Protein AF-A0A0L0G8S6-F1 (afdb_monomer_lite)

Secondary structure (DSSP, 8-state):
--HHHHHHHHTT-------TTT-TTHHHHHHHHHHHHHHHHHHTSS-TT-TTS-PPP--S--------------------

pLDDT: mean 74.55, std 16.43, range [39.34, 90.94]

Sequence (80 aa):
MCEAKQFADENGLMYLETSAKSGDNVEESFLETARKIYQNIQDGSLDLNAAESGVQHKPASRGISLTEREQAEDASNCGC

Organism: NCBI:txid667725

Foldseek 3Di:
DDPVVVVCVVVVHDDDDADPPVRPCPVVVVVVVVVVLVVCVVVVVQDQPPPPSPDDDDPPDPDPPPPDDPDDDDDDDDDD

Radius of gyration: 19.82 Å; chains: 1; bounding box: 32×52×39 Å

Structure (mmCIF, N/CA/C/O backbone):
data_AF-A0A0L0G8S6-F1
#
_entry.id   AF-A0A0L0G8S6-F1
#
loop_
_atom_site.group_PDB
_atom_site.id
_atom_site.type_symbol
_atom_site.label_atom_id
_atom_site.label_alt_id
_atom_site.label_comp_id
_atom_site.label_asym_id
_atom_site.label_entity_id
_atom_site.label_seq_id
_atom_site.pdbx_PDB_ins_code
_atom_site.Cartn_x
_atom_site.Cartn_y
_atom_site.Cartn_z
_atom_site.occupancy
_atom_site.B_iso_or_equiv
_atom_site.auth_seq_id
_atom_site.auth_comp_id
_atom_site.auth_asym_id
_atom_site.auth_atom_id
_atom_site.pdbx_PDB_model_num
ATOM 1 N N . MET A 1 1 ? -4.970 18.883 6.655 1.00 56.09 1 MET A N 1
ATOM 2 C CA . MET A 1 1 ? -4.423 17.826 5.777 1.00 56.09 1 MET A CA 1
ATOM 3 C C . MET A 1 1 ? -3.275 17.170 6.526 1.00 56.09 1 MET A C 1
ATOM 5 O O . MET A 1 1 ? -2.486 17.907 7.100 1.00 56.09 1 MET A O 1
ATOM 9 N N . CYS A 1 2 ? -3.213 15.838 6.594 1.00 80.38 2 CYS A N 1
ATOM 10 C CA . CYS A 1 2 ? -2.112 15.138 7.267 1.00 80.38 2 CYS A CA 1
ATOM 11 C C . CYS A 1 2 ? -0.824 15.253 6.437 1.00 80.38 2 CYS A C 1
ATOM 13 O O . CYS A 1 2 ? -0.860 15.088 5.219 1.00 80.38 2 CYS A O 1
ATOM 15 N N . GLU A 1 3 ? 0.302 15.530 7.092 1.00 88.62 3 GLU A N 1
ATOM 16 C CA . GLU A 1 3 ? 1.626 15.657 6.461 1.00 88.62 3 GLU A CA 1
ATOM 17 C C . GLU A 1 3 ? 2.017 14.383 5.698 1.00 88.62 3 GLU A C 1
ATOM 19 O O . GLU A 1 3 ? 2.422 14.445 4.541 1.00 88.62 3 GLU A O 1
ATOM 24 N N . ALA A 1 4 ? 1.757 13.218 6.295 1.00 85.81 4 ALA A N 1
ATOM 25 C CA . ALA A 1 4 ? 2.038 11.921 5.687 1.00 85.81 4 ALA A CA 1
ATOM 26 C C . ALA A 1 4 ? 1.271 11.680 4.374 1.00 85.81 4 ALA A C 1
ATOM 28 O O . ALA A 1 4 ? 1.809 11.077 3.448 1.00 85.81 4 ALA A O 1
ATOM 29 N N . LYS A 1 5 ? 0.041 12.198 4.256 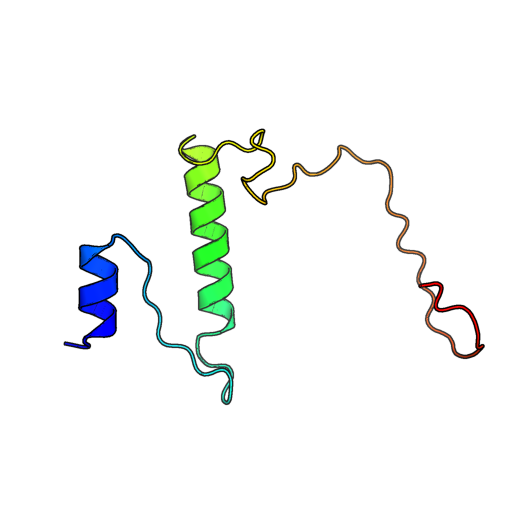1.00 87.69 5 LYS A N 1
ATOM 30 C CA . LYS A 1 5 ? -0.738 12.091 3.016 1.00 87.69 5 LYS A CA 1
ATOM 31 C C . LYS A 1 5 ? -0.139 12.944 1.896 1.00 87.69 5 LYS A C 1
ATOM 33 O O . LYS A 1 5 ? -0.093 12.486 0.764 1.00 87.69 5 LYS A O 1
ATOM 38 N N . GLN A 1 6 ? 0.326 14.155 2.211 1.00 90.62 6 GLN A N 1
ATOM 39 C CA . GLN A 1 6 ? 1.011 15.009 1.231 1.00 90.62 6 GLN A CA 1
ATOM 40 C C . GLN A 1 6 ? 2.327 14.378 0.778 1.00 90.62 6 GLN A C 1
ATOM 42 O O . GLN A 1 6 ? 2.589 14.309 -0.413 1.00 90.62 6 GLN A O 1
ATOM 47 N N . PHE A 1 7 ? 3.116 13.846 1.714 1.00 90.31 7 PHE A N 1
ATOM 48 C CA . PHE A 1 7 ? 4.358 13.156 1.375 1.00 90.31 7 PHE A CA 1
ATOM 49 C C . PHE A 1 7 ? 4.124 11.958 0.446 1.00 90.31 7 PHE A C 1
ATOM 51 O O . PHE A 1 7 ? 4.888 11.742 -0.495 1.00 90.31 7 PHE A O 1
ATOM 58 N N . ALA A 1 8 ? 3.068 11.184 0.700 1.00 89.56 8 ALA A N 1
ATOM 59 C CA . ALA A 1 8 ? 2.728 10.042 -0.130 1.00 89.56 8 ALA A CA 1
ATOM 60 C C . ALA A 1 8 ? 2.308 10.460 -1.548 1.00 89.56 8 ALA A C 1
ATOM 62 O O . ALA A 1 8 ? 2.795 9.870 -2.506 1.00 89.56 8 ALA A O 1
ATOM 63 N N . ASP A 1 9 ? 1.484 11.501 -1.685 1.00 87.88 9 ASP A N 1
ATOM 64 C CA . ASP A 1 9 ? 1.038 12.015 -2.988 1.00 87.88 9 ASP A CA 1
ATOM 65 C C . ASP A 1 9 ? 2.222 12.519 -3.835 1.00 87.88 9 ASP A C 1
ATOM 67 O O . ASP A 1 9 ? 2.393 12.096 -4.977 1.00 87.88 9 ASP A O 1
ATOM 71 N N . GLU A 1 10 ? 3.118 13.303 -3.227 1.00 90.94 10 GLU A N 1
ATOM 72 C CA . GLU A 1 10 ? 4.309 13.862 -3.888 1.00 90.94 10 GLU A CA 1
ATOM 73 C C . GLU A 1 10 ? 5.290 12.780 -4.377 1.00 90.94 10 GLU A C 1
ATOM 75 O O . GLU A 1 10 ? 5.971 12.961 -5.384 1.00 90.94 10 GLU A O 1
ATOM 80 N N . ASN A 1 11 ? 5.367 11.639 -3.681 1.00 88.56 11 ASN A N 1
ATOM 81 C CA . ASN A 1 11 ? 6.254 10.525 -4.039 1.00 88.56 11 ASN A CA 1
ATOM 82 C C . ASN A 1 11 ? 5.540 9.402 -4.815 1.00 88.56 11 ASN A C 1
ATOM 84 O O . ASN A 1 11 ? 6.156 8.377 -5.112 1.00 88.56 11 ASN A O 1
ATOM 88 N N . GLY A 1 12 ? 4.245 9.549 -5.119 1.00 86.00 12 GLY A N 1
ATOM 89 C CA . GLY A 1 12 ? 3.443 8.499 -5.757 1.00 86.00 12 GLY A CA 1
ATOM 90 C C . GLY A 1 12 ? 3.271 7.235 -4.901 1.00 86.00 12 GLY A C 1
ATOM 91 O O . GLY A 1 12 ? 3.050 6.143 -5.430 1.00 86.00 12 GLY A O 1
ATOM 92 N N . LEU A 1 13 ? 3.391 7.363 -3.579 1.00 87.81 13 LEU A N 1
ATOM 93 C CA . LEU A 1 13 ? 3.254 6.278 -2.611 1.00 87.81 13 LEU A CA 1
ATOM 94 C C . LEU A 1 13 ? 1.804 6.135 -2.138 1.00 87.81 13 LEU A C 1
ATOM 96 O O . LEU A 1 13 ? 1.013 7.077 -2.140 1.00 87.81 13 LEU A O 1
ATOM 100 N N . MET A 1 14 ? 1.454 4.932 -1.689 1.00 86.44 14 MET A N 1
ATOM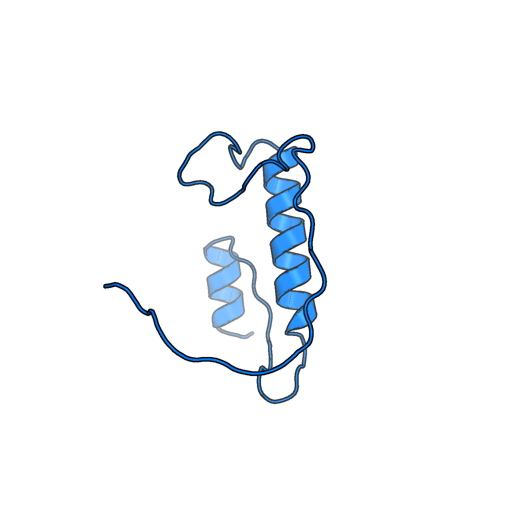 101 C CA . MET A 1 14 ? 0.163 4.685 -1.053 1.00 86.44 14 MET A CA 1
ATOM 102 C C . MET A 1 14 ? 0.175 5.162 0.404 1.00 86.44 14 MET A C 1
ATOM 104 O O . MET A 1 14 ? 1.162 4.977 1.112 1.00 86.44 14 MET A O 1
ATOM 108 N N . TYR A 1 15 ? -0.941 5.728 0.865 1.00 87.94 15 TYR A N 1
ATOM 109 C CA . TYR A 1 15 ? -1.134 6.143 2.253 1.00 87.94 15 TYR A CA 1
ATOM 110 C C . TYR A 1 15 ? -2.401 5.521 2.837 1.00 87.94 15 TYR A C 1
ATOM 112 O O . TYR A 1 15 ? -3.477 5.650 2.252 1.00 87.94 15 TYR A O 1
ATOM 120 N N . LEU A 1 16 ? -2.271 4.894 4.008 1.00 87.94 16 LEU A N 1
ATOM 121 C CA . LEU A 1 16 ? -3.379 4.367 4.800 1.00 87.94 16 LEU A CA 1
ATOM 122 C C . LEU A 1 16 ? -3.064 4.527 6.295 1.00 87.94 16 LEU A C 1
ATOM 124 O O . LEU A 1 16 ? -1.942 4.254 6.722 1.00 87.94 16 LEU A O 1
ATOM 128 N N . GLU A 1 17 ? -4.042 4.951 7.096 1.00 88.38 17 GLU A N 1
ATOM 129 C CA . GLU A 1 17 ? -3.908 5.013 8.557 1.00 88.38 17 GLU A CA 1
ATOM 130 C C . GLU A 1 17 ? -4.357 3.689 9.182 1.00 88.38 17 GLU A C 1
ATOM 132 O O . GLU A 1 17 ? -5.518 3.305 9.054 1.00 88.38 17 GLU A O 1
ATOM 137 N N . THR A 1 18 ? -3.448 2.997 9.876 1.00 90.12 18 THR A N 1
ATOM 138 C CA . THR A 1 18 ? -3.698 1.675 10.477 1.00 90.12 18 THR A CA 1
ATOM 139 C C . THR A 1 18 ? -3.388 1.649 11.968 1.00 90.12 18 THR A C 1
ATOM 141 O O . THR A 1 18 ? -2.375 2.205 12.394 1.00 90.12 18 THR A O 1
ATOM 144 N N . SER A 1 19 ? -4.189 0.933 12.760 1.00 88.06 19 SER A N 1
ATOM 145 C CA . SER A 1 19 ? -3.929 0.690 14.183 1.00 88.06 19 SER A CA 1
ATOM 146 C C . SER A 1 19 ? -3.626 -0.784 14.432 1.00 88.06 19 SER A C 1
ATOM 148 O O . SER A 1 19 ? -4.532 -1.604 14.548 1.00 88.06 19 SER A O 1
ATOM 150 N N . ALA A 1 20 ? -2.348 -1.123 14.618 1.00 87.69 20 ALA A N 1
ATOM 151 C CA . ALA A 1 20 ? -1.948 -2.481 15.007 1.00 87.69 20 ALA A CA 1
ATOM 152 C C . ALA A 1 20 ? -2.486 -2.893 16.392 1.00 87.69 20 ALA A C 1
ATOM 154 O O . ALA A 1 20 ? -2.635 -4.077 16.675 1.00 87.69 20 ALA A O 1
ATOM 155 N N . LYS A 1 21 ? -2.790 -1.919 17.262 1.00 86.00 21 LYS A N 1
ATOM 156 C CA . LYS A 1 21 ? -3.308 -2.164 18.616 1.00 86.00 21 LYS A CA 1
ATOM 157 C C . LYS A 1 21 ? -4.783 -2.566 18.615 1.00 86.00 21 LYS A C 1
ATOM 159 O O . LYS A 1 21 ? -5.179 -3.405 19.417 1.00 86.00 21 LYS A O 1
ATOM 164 N N . SER A 1 22 ? -5.578 -1.929 17.762 1.00 83.94 22 SER A N 1
ATOM 165 C CA . SER A 1 22 ? -7.027 -2.149 17.687 1.00 83.94 22 SER A CA 1
ATOM 166 C C . SER A 1 22 ? -7.423 -3.093 16.548 1.00 83.94 22 SER A C 1
ATOM 168 O O . SER A 1 22 ? -8.533 -3.608 16.544 1.00 83.94 22 SER A O 1
ATOM 170 N N . GLY A 1 23 ? -6.517 -3.334 15.595 1.00 85.38 23 GLY A N 1
ATOM 171 C CA . GLY A 1 23 ? -6.782 -4.100 14.378 1.00 85.38 23 GLY A CA 1
ATOM 172 C C . GLY A 1 23 ? -7.392 -3.270 13.244 1.00 85.38 23 GLY A C 1
ATOM 173 O O . GLY A 1 23 ? -7.575 -3.796 12.149 1.00 85.38 23 GLY A O 1
ATOM 174 N N . ASP A 1 24 ? -7.672 -1.981 13.463 1.00 87.12 24 ASP A N 1
ATOM 175 C CA . ASP A 1 24 ? -8.277 -1.114 12.451 1.00 87.12 24 ASP A CA 1
ATOM 176 C C . ASP A 1 24 ? -7.362 -0.933 11.234 1.00 87.12 24 ASP A C 1
ATOM 178 O O . ASP A 1 24 ? -6.186 -0.574 11.360 1.00 87.12 24 ASP A O 1
ATOM 182 N N . ASN A 1 25 ? -7.934 -1.156 10.048 1.00 81.88 25 ASN A N 1
ATOM 183 C CA . ASN A 1 25 ? -7.325 -0.971 8.725 1.00 81.88 25 ASN A CA 1
ATOM 184 C C . ASN A 1 25 ? -6.050 -1.793 8.457 1.00 81.88 25 ASN A C 1
ATOM 186 O O . ASN A 1 25 ? -5.423 -1.635 7.411 1.00 81.88 25 ASN A O 1
ATOM 190 N N . VAL A 1 26 ? -5.668 -2.702 9.360 1.00 90.12 26 VAL A N 1
ATOM 191 C CA . VAL A 1 26 ? -4.493 -3.563 9.174 1.00 90.12 26 VAL A CA 1
ATOM 192 C C . VAL A 1 26 ? -4.722 -4.495 7.986 1.00 90.12 26 VAL A C 1
ATOM 194 O O . VAL A 1 26 ? -3.916 -4.503 7.063 1.00 90.12 26 VAL A O 1
ATOM 197 N N . GLU A 1 2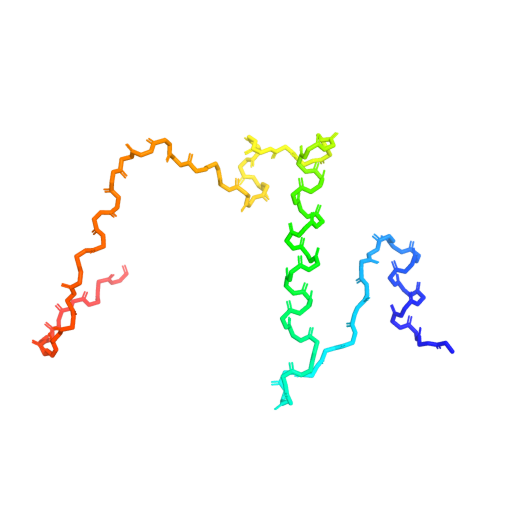7 ? -5.842 -5.219 7.950 1.00 89.38 27 GLU A N 1
ATOM 198 C CA . GLU A 1 27 ? -6.157 -6.133 6.842 1.00 89.38 27 GLU A CA 1
ATOM 199 C C . GLU A 1 27 ? -6.283 -5.398 5.499 1.00 89.38 27 GLU A C 1
ATOM 201 O O . GLU A 1 27 ? -5.710 -5.827 4.495 1.00 89.38 27 GLU A O 1
ATOM 206 N N . GLU A 1 28 ? -6.964 -4.250 5.491 1.00 88.31 28 GLU A N 1
ATOM 207 C CA . GLU A 1 28 ? -7.134 -3.432 4.290 1.00 88.31 28 GLU A CA 1
ATOM 208 C C . GLU A 1 28 ? -5.784 -2.970 3.723 1.00 88.31 28 GLU A C 1
ATOM 210 O O . GLU A 1 28 ? -5.578 -3.048 2.512 1.00 88.31 28 GLU A O 1
ATOM 215 N N . SER A 1 29 ? -4.823 -2.600 4.582 1.00 89.44 29 SER A N 1
ATOM 216 C CA . SER A 1 29 ? -3.472 -2.207 4.156 1.00 89.44 29 SER A CA 1
ATOM 217 C C . SER A 1 29 ? -2.748 -3.301 3.375 1.00 89.44 29 SER A C 1
ATOM 219 O O . SER A 1 29 ? -2.148 -3.037 2.327 1.00 89.44 29 SER A O 1
ATOM 221 N N . PHE A 1 30 ? -2.856 -4.547 3.840 1.00 89.94 30 PHE A N 1
ATOM 222 C CA . PHE A 1 30 ? -2.247 -5.692 3.176 1.00 89.94 30 PHE A CA 1
ATOM 223 C C . PHE A 1 30 ? -2.978 -6.020 1.874 1.00 89.94 30 PHE A C 1
ATOM 225 O O . PHE A 1 30 ? -2.331 -6.241 0.849 1.00 89.94 30 PHE A O 1
ATOM 232 N N . LEU A 1 31 ? -4.314 -6.012 1.882 1.00 90.81 31 LEU A N 1
ATOM 233 C CA . LEU A 1 31 ? -5.122 -6.330 0.702 1.00 90.81 31 LEU A CA 1
ATOM 234 C C . LEU A 1 31 ? -4.958 -5.305 -0.421 1.00 90.81 31 LEU A C 1
ATOM 236 O O . LEU A 1 31 ? -4.866 -5.689 -1.588 1.00 90.81 31 LEU A O 1
ATOM 240 N N . GLU A 1 32 ? -4.941 -4.016 -0.097 1.00 90.12 32 GLU A N 1
ATOM 241 C CA . GLU A 1 32 ? -4.709 -2.951 -1.073 1.00 90.12 32 GLU A CA 1
ATOM 242 C C . GLU A 1 32 ? -3.304 -3.050 -1.677 1.00 90.12 32 GLU A C 1
ATOM 244 O O . GLU A 1 32 ? -3.150 -3.013 -2.900 1.00 90.12 32 GLU A O 1
ATOM 249 N N . THR A 1 33 ? -2.285 -3.279 -0.842 1.00 89.44 33 THR A N 1
ATOM 250 C CA . THR A 1 33 ? -0.902 -3.458 -1.308 1.00 89.44 33 THR A CA 1
ATOM 251 C C . THR A 1 33 ? -0.783 -4.669 -2.234 1.00 89.44 33 THR A C 1
ATOM 253 O O . THR A 1 33 ? -0.228 -4.565 -3.328 1.00 89.44 33 THR A O 1
ATOM 256 N N . ALA A 1 34 ? -1.365 -5.811 -1.854 1.00 89.31 34 ALA A N 1
ATOM 257 C CA . ALA A 1 34 ? -1.366 -7.018 -2.677 1.00 89.31 34 ALA A CA 1
ATOM 258 C C . ALA A 1 34 ? -2.071 -6.797 -4.025 1.00 89.31 34 ALA A C 1
ATOM 260 O O . ALA A 1 34 ? -1.567 -7.220 -5.069 1.00 89.31 34 ALA A O 1
ATOM 261 N N . ARG A 1 35 ? -3.208 -6.088 -4.025 1.00 89.50 35 ARG A N 1
ATOM 262 C CA . ARG A 1 35 ? -3.923 -5.717 -5.254 1.00 89.50 35 ARG A CA 1
ATOM 263 C C . ARG A 1 35 ? -3.083 -4.813 -6.149 1.00 89.50 35 ARG A C 1
ATOM 265 O O . ARG A 1 35 ? -3.027 -5.053 -7.353 1.00 89.50 35 ARG A O 1
ATOM 272 N N . LYS A 1 36 ? -2.386 -3.828 -5.578 1.00 88.56 36 LYS A N 1
ATOM 273 C CA . LYS A 1 36 ? -1.489 -2.932 -6.318 1.00 88.56 36 LYS A CA 1
ATOM 274 C C . LYS A 1 36 ? -0.339 -3.699 -6.973 1.00 88.56 36 LYS A C 1
ATOM 276 O O . LYS A 1 36 ? -0.094 -3.516 -8.159 1.00 88.56 36 LYS A O 1
ATOM 281 N N . ILE A 1 37 ? 0.311 -4.602 -6.236 1.00 86.75 37 ILE A N 1
ATOM 282 C CA . ILE A 1 37 ? 1.379 -5.463 -6.772 1.00 86.75 37 ILE A CA 1
ATOM 283 C C . ILE A 1 37 ? 0.845 -6.297 -7.941 1.00 86.75 37 ILE A C 1
ATOM 285 O O . ILE A 1 37 ? 1.446 -6.315 -9.011 1.00 86.75 37 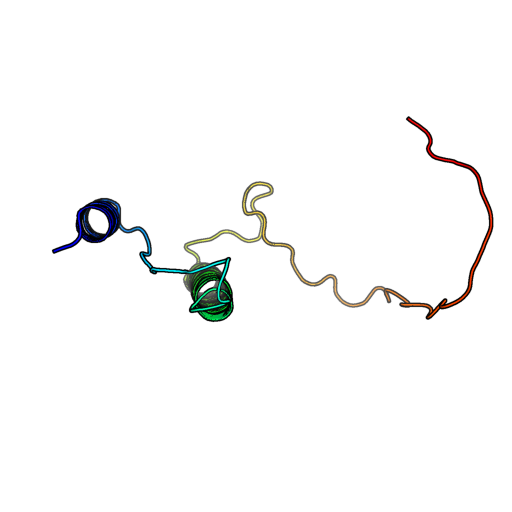ILE A O 1
ATOM 289 N N . TYR A 1 38 ? -0.318 -6.932 -7.774 1.00 86.31 38 TYR A N 1
ATOM 290 C CA . TYR A 1 38 ? -0.945 -7.723 -8.833 1.00 86.31 38 TYR A CA 1
ATOM 291 C C . TYR A 1 38 ? -1.291 -6.895 -10.077 1.00 86.31 38 TYR A C 1
ATOM 293 O O . TYR A 1 38 ? -1.096 -7.354 -11.203 1.00 86.31 38 TYR A O 1
ATOM 301 N N . GLN A 1 39 ? -1.771 -5.665 -9.890 1.00 87.94 39 GLN A N 1
ATOM 302 C CA . GLN A 1 39 ? -2.047 -4.755 -10.994 1.00 87.94 39 GLN A CA 1
ATOM 303 C C . GLN A 1 39 ? -0.760 -4.325 -11.708 1.00 87.94 39 GLN A C 1
ATOM 305 O O . GLN A 1 39 ? -0.728 -4.345 -12.933 1.00 87.94 39 GLN A O 1
ATOM 310 N N . ASN A 1 40 ? 0.307 -4.010 -10.968 1.00 86.44 40 ASN A N 1
ATOM 311 C CA . ASN A 1 40 ? 1.604 -3.628 -11.539 1.00 86.44 40 ASN A CA 1
ATOM 312 C C . ASN A 1 40 ? 2.236 -4.766 -12.355 1.00 86.44 40 ASN A C 1
ATOM 314 O O . ASN A 1 40 ? 2.900 -4.513 -13.356 1.00 86.44 40 ASN A O 1
ATOM 318 N N . ILE A 1 41 ? 2.004 -6.018 -11.953 1.00 84.44 41 ILE A N 1
ATOM 319 C CA . ILE A 1 41 ? 2.405 -7.205 -12.717 1.00 84.44 41 ILE A CA 1
ATOM 320 C C . ILE A 1 41 ? 1.622 -7.300 -14.029 1.00 84.44 41 ILE A C 1
ATOM 322 O O . ILE A 1 41 ? 2.214 -7.524 -15.081 1.00 84.44 41 ILE A O 1
ATOM 326 N N . GLN A 1 42 ? 0.293 -7.144 -13.979 1.00 83.62 42 GLN A N 1
ATOM 327 C CA . GLN A 1 42 ? -0.553 -7.187 -15.180 1.00 83.62 42 GLN A CA 1
ATOM 328 C C . GLN A 1 42 ? -0.241 -6.055 -16.159 1.00 83.62 42 GLN A C 1
ATOM 330 O O . GLN A 1 42 ? -0.290 -6.266 -17.367 1.00 83.62 42 GLN A O 1
ATOM 335 N N . ASP A 1 43 ? 0.078 -4.874 -15.634 1.00 84.19 43 ASP A N 1
ATOM 336 C CA . ASP A 1 43 ? 0.488 -3.705 -16.413 1.00 84.19 43 ASP A CA 1
ATOM 337 C C . ASP A 1 43 ? 1.893 -3.876 -17.025 1.00 84.19 43 ASP A C 1
ATOM 339 O O . ASP A 1 43 ? 2.261 -3.178 -17.964 1.00 84.19 43 ASP A O 1
ATOM 343 N N . GLY A 1 44 ? 2.680 -4.840 -16.529 1.00 76.31 44 GLY A N 1
ATOM 344 C CA . GLY A 1 44 ? 4.062 -5.066 -16.952 1.00 76.31 44 GLY A CA 1
ATOM 345 C C . GLY A 1 44 ? 5.061 -4.081 -16.338 1.00 76.31 44 GLY A C 1
ATOM 346 O O . GLY A 1 44 ? 6.238 -4.120 -16.678 1.00 76.31 44 GLY A O 1
ATOM 347 N N . SER A 1 45 ? 4.618 -3.226 -15.409 1.00 79.75 45 SER A N 1
ATOM 348 C CA . SER A 1 45 ? 5.491 -2.331 -14.642 1.00 79.75 45 SER A CA 1
ATOM 349 C C . SER A 1 45 ? 6.328 -3.075 -13.594 1.00 79.75 45 SER A C 1
ATOM 351 O O . SER A 1 45 ? 7.306 -2.513 -13.099 1.00 79.75 45 SER A O 1
ATOM 353 N N . LEU A 1 46 ? 5.944 -4.302 -13.223 1.00 76.44 46 LEU A N 1
ATOM 354 C CA . LEU A 1 46 ? 6.705 -5.170 -12.326 1.00 76.44 46 LEU A CA 1
ATOM 355 C C . LEU A 1 46 ? 7.096 -6.469 -13.043 1.00 76.44 46 LEU A C 1
ATOM 357 O O . LEU A 1 46 ? 6.256 -7.339 -13.281 1.00 76.44 46 LEU A O 1
ATOM 361 N N . ASP A 1 47 ? 8.387 -6.622 -13.335 1.00 74.12 47 ASP A N 1
ATOM 362 C CA . ASP A 1 47 ? 8.933 -7.840 -13.927 1.00 74.12 47 ASP A CA 1
ATOM 363 C C . ASP A 1 47 ? 8.931 -8.993 -12.921 1.00 74.12 47 ASP A C 1
ATOM 365 O O . ASP A 1 47 ? 9.650 -8.987 -11.9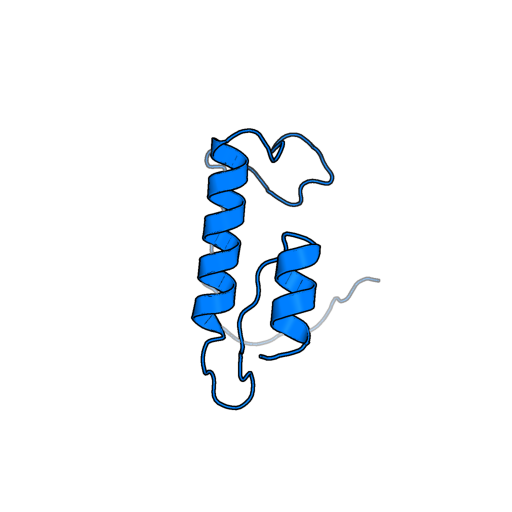22 1.00 74.12 47 ASP A O 1
ATOM 369 N N . LEU A 1 48 ? 8.161 -10.038 -13.211 1.00 71.44 48 LEU A N 1
ATOM 370 C CA . LEU A 1 48 ? 8.129 -11.255 -12.395 1.00 71.44 48 LEU A CA 1
ATOM 371 C C . LEU A 1 48 ? 9.402 -12.107 -12.502 1.00 71.44 48 LEU A C 1
ATOM 373 O O . LEU A 1 48 ? 9.654 -12.967 -11.663 1.00 71.44 48 LEU A O 1
ATOM 377 N N . ASN A 1 49 ? 10.183 -11.900 -13.564 1.00 69.31 49 ASN A N 1
ATOM 378 C CA . ASN A 1 49 ? 11.414 -12.644 -13.820 1.00 69.31 49 ASN A CA 1
ATOM 379 C C . ASN A 1 49 ? 12.654 -11.958 -13.219 1.00 69.31 49 ASN A C 1
ATOM 381 O O . ASN A 1 49 ? 13.749 -12.519 -13.256 1.00 69.31 49 ASN A O 1
ATOM 385 N N . ALA A 1 50 ? 12.503 -10.747 -12.674 1.00 75.38 50 ALA A N 1
ATOM 386 C CA . ALA A 1 50 ? 13.576 -10.081 -11.955 1.00 75.38 50 ALA A CA 1
ATOM 387 C C . ALA A 1 50 ? 13.745 -10.742 -10.579 1.00 75.38 50 ALA A C 1
ATOM 389 O O . ALA A 1 50 ? 12.814 -10.774 -9.775 1.00 75.38 50 ALA A O 1
ATOM 390 N N . ALA A 1 51 ? 14.948 -11.248 -10.290 1.00 64.50 51 ALA A N 1
ATOM 391 C CA . ALA A 1 51 ? 15.265 -11.897 -9.013 1.00 64.50 51 ALA A CA 1
ATOM 392 C C . ALA A 1 51 ? 15.051 -10.972 -7.795 1.00 64.50 51 ALA A C 1
ATOM 394 O O . ALA A 1 51 ? 14.853 -11.446 -6.680 1.00 64.50 51 ALA A O 1
ATOM 395 N N . GLU A 1 52 ? 15.049 -9.658 -8.023 1.00 73.00 52 GLU A N 1
ATOM 396 C CA . GLU A 1 52 ? 14.857 -8.606 -7.019 1.00 73.00 52 GLU A CA 1
ATOM 397 C C . GLU A 1 52 ? 13.385 -8.172 -6.861 1.00 73.00 52 GLU A C 1
ATOM 399 O O . GLU A 1 52 ? 13.069 -7.384 -5.976 1.00 73.00 52 GLU A O 1
ATOM 404 N N . SER A 1 53 ? 12.466 -8.697 -7.683 1.00 73.12 53 SER A N 1
ATOM 405 C CA . SER A 1 53 ? 11.037 -8.333 -7.682 1.00 73.12 53 SER A CA 1
ATOM 406 C C . SER A 1 53 ? 10.297 -8.793 -6.419 1.00 73.12 53 SER A C 1
ATOM 408 O O . SER A 1 53 ? 9.260 -8.242 -6.055 1.00 73.12 53 SER A O 1
ATOM 410 N N . GLY A 1 54 ? 10.807 -9.829 -5.741 1.00 79.94 54 GLY A N 1
ATOM 411 C CA . GLY A 1 54 ? 10.178 -10.414 -4.549 1.00 79.94 54 GLY A CA 1
ATOM 412 C C . GLY A 1 54 ? 8.873 -11.176 -4.825 1.00 79.94 54 GLY A C 1
ATOM 413 O O . GLY A 1 54 ? 8.262 -11.697 -3.893 1.00 79.94 54 GLY A O 1
ATOM 414 N N . VAL A 1 55 ? 8.447 -11.283 -6.089 1.00 79.75 55 VAL A N 1
ATOM 415 C CA . VAL A 1 55 ? 7.243 -12.012 -6.505 1.00 79.75 55 VAL A CA 1
ATOM 416 C C . VAL A 1 55 ? 7.620 -13.374 -7.074 1.00 79.75 55 VAL A C 1
ATOM 418 O O . VAL A 1 55 ? 8.341 -13.474 -8.062 1.00 79.75 55 VAL A O 1
ATOM 421 N N . GLN A 1 56 ? 7.093 -14.442 -6.475 1.00 80.38 56 GLN A N 1
ATOM 422 C CA . GLN A 1 56 ? 7.340 -15.807 -6.931 1.00 80.38 56 GLN A CA 1
ATOM 423 C C . GLN A 1 56 ? 6.175 -16.317 -7.787 1.00 80.38 56 GLN A C 1
ATOM 425 O O . GLN A 1 56 ? 5.016 -16.299 -7.365 1.00 80.38 56 GLN A O 1
ATOM 430 N N . HIS A 1 57 ? 6.478 -16.842 -8.978 1.00 71.25 57 HIS A N 1
ATOM 431 C CA . HIS A 1 57 ? 5.497 -17.604 -9.747 1.00 71.25 57 HIS A CA 1
ATOM 432 C C . HIS A 1 57 ? 5.049 -18.820 -8.936 1.00 71.25 57 HIS A C 1
ATOM 434 O O . HIS A 1 57 ? 5.879 -19.534 -8.368 1.00 71.25 57 HIS A O 1
ATOM 440 N N . LYS A 1 58 ? 3.737 -19.094 -8.924 1.00 66.75 58 LYS A N 1
ATOM 441 C CA . LYS A 1 58 ? 3.222 -20.376 -8.432 1.00 66.75 58 LYS A CA 1
ATOM 442 C C . LYS A 1 58 ? 3.972 -21.476 -9.194 1.00 66.75 58 LYS A C 1
ATOM 444 O O . LYS A 1 58 ? 3.814 -21.536 -10.417 1.00 66.75 58 LYS A O 1
ATOM 449 N N . PRO A 1 59 ? 4.796 -22.320 -8.546 1.00 59.41 59 PRO A N 1
ATOM 450 C CA . PRO A 1 59 ? 5.355 -23.460 -9.247 1.00 59.41 59 PRO A CA 1
ATOM 451 C C . PRO A 1 59 ? 4.162 -24.297 -9.704 1.00 59.41 59 PRO A C 1
ATOM 453 O O . PRO A 1 59 ? 3.279 -24.598 -8.899 1.00 59.41 59 PRO A O 1
ATOM 456 N N . ALA A 1 60 ? 4.095 -24.620 -10.996 1.00 58.09 60 ALA A N 1
ATOM 457 C CA . ALA A 1 60 ? 3.129 -25.582 -11.502 1.00 58.09 60 ALA A CA 1
ATOM 458 C C . ALA A 1 60 ? 3.331 -26.883 -10.714 1.00 58.09 60 ALA A C 1
ATOM 460 O O . ALA A 1 60 ? 4.308 -27.591 -10.935 1.00 58.09 60 ALA A O 1
ATOM 461 N N . SER A 1 61 ? 2.477 -27.096 -9.710 1.00 60.59 61 SER A N 1
ATOM 462 C CA . SER A 1 61 ? 2.291 -28.318 -8.929 1.00 60.59 61 SER A CA 1
ATOM 463 C C . SER A 1 61 ? 3.464 -29.310 -8.988 1.00 60.59 61 SER A C 1
ATOM 465 O O . SER A 1 61 ? 3.420 -30.299 -9.718 1.00 60.59 61 SER A O 1
ATOM 467 N N . ARG A 1 62 ? 4.487 -29.105 -8.157 1.00 57.38 62 ARG A N 1
ATOM 468 C CA . ARG A 1 62 ? 5.078 -30.242 -7.440 1.00 57.38 62 ARG A CA 1
ATOM 469 C C . ARG A 1 62 ? 4.536 -30.154 -6.031 1.00 57.38 62 ARG A C 1
ATOM 471 O O . ARG A 1 62 ? 4.792 -29.173 -5.344 1.00 57.38 62 ARG A O 1
ATOM 478 N N . GLY A 1 63 ? 3.675 -31.113 -5.699 1.00 55.06 63 GLY A N 1
ATOM 479 C CA . GLY A 1 63 ? 2.869 -31.121 -4.488 1.00 55.06 63 GLY A CA 1
ATOM 480 C C . GLY A 1 63 ? 3.688 -30.775 -3.254 1.00 55.06 63 GLY A C 1
ATOM 481 O O . GLY A 1 63 ? 4.610 -31.497 -2.885 1.00 55.06 63 GLY A O 1
ATOM 482 N N . ILE A 1 64 ? 3.313 -29.678 -2.609 1.00 59.25 64 ILE A N 1
ATOM 483 C CA . ILE A 1 64 ? 3.603 -29.480 -1.199 1.00 59.25 64 ILE A CA 1
ATOM 484 C C . ILE A 1 64 ? 2.528 -30.301 -0.493 1.00 59.25 64 ILE A C 1
ATOM 486 O O . ILE A 1 64 ? 1.402 -29.840 -0.314 1.00 59.25 64 ILE A O 1
ATOM 490 N N . SER A 1 65 ? 2.838 -31.560 -0.185 1.00 47.12 65 SER A N 1
ATOM 491 C CA . SER A 1 65 ? 2.047 -32.316 0.780 1.00 47.12 65 SER A CA 1
ATOM 492 C C . SER A 1 65 ? 2.218 -31.623 2.125 1.00 47.12 65 SER A C 1
ATOM 494 O O . SER A 1 65 ? 3.212 -31.836 2.815 1.00 47.12 65 SER A O 1
ATOM 496 N N . LEU A 1 66 ? 1.259 -30.769 2.479 1.00 49.91 66 LEU A N 1
ATOM 497 C CA . LEU A 1 66 ? 1.021 -30.376 3.860 1.00 49.91 66 LEU A CA 1
ATOM 498 C C . LEU A 1 66 ? 0.553 -31.641 4.586 1.00 49.91 66 LEU A C 1
ATOM 500 O O . LEU A 1 66 ? -0.637 -31.927 4.663 1.00 49.91 66 LEU A O 1
ATOM 504 N N . THR A 1 67 ? 1.496 -32.471 5.030 1.00 39.72 67 THR A N 1
ATOM 505 C CA . THR A 1 67 ? 1.179 -33.508 6.005 1.00 39.72 67 THR A CA 1
ATOM 506 C C . THR A 1 67 ? 0.919 -32.806 7.323 1.00 39.72 67 THR A C 1
ATOM 508 O O . THR A 1 67 ? 1.853 -32.391 8.008 1.00 39.72 67 THR A O 1
ATOM 511 N N . GLU A 1 68 ? -0.365 -32.672 7.626 1.00 53.12 68 GLU A N 1
ATOM 512 C CA . GLU A 1 68 ? -0.927 -32.565 8.964 1.00 53.12 68 GLU A CA 1
ATOM 513 C C . GLU A 1 68 ? -0.080 -33.379 9.957 1.00 53.12 68 GLU A C 1
ATOM 515 O O . GLU A 1 68 ? -0.019 -34.609 9.879 1.00 53.12 68 GLU A O 1
ATOM 520 N N . ARG A 1 69 ? 0.611 -32.695 10.871 1.00 42.19 69 ARG A N 1
ATOM 521 C CA . ARG A 1 69 ? 1.143 -33.291 12.100 1.00 42.19 69 ARG A CA 1
ATOM 522 C C . ARG A 1 69 ? 0.997 -32.303 13.246 1.00 42.19 69 ARG A C 1
ATOM 524 O O . ARG A 1 69 ? 1.958 -31.704 13.715 1.00 42.19 69 ARG A O 1
ATOM 531 N N . GLU A 1 70 ? -0.237 -32.180 13.718 1.00 48.06 70 GLU A N 1
ATOM 532 C CA . GLU A 1 70 ? -0.469 -32.007 15.147 1.00 48.06 70 GLU A CA 1
ATOM 533 C C . GLU A 1 70 ? 0.016 -33.278 15.856 1.00 48.06 70 GLU A C 1
ATOM 535 O O . GLU A 1 70 ? -0.570 -34.340 15.655 1.00 48.06 70 GLU A O 1
ATOM 540 N N . GLN A 1 71 ? 1.110 -33.179 16.622 1.00 42.53 71 GLN A N 1
ATOM 541 C CA . GLN A 1 71 ? 1.319 -33.813 17.938 1.00 42.53 71 GLN A CA 1
ATOM 542 C C . GLN A 1 71 ? 2.787 -33.677 18.385 1.00 42.53 71 GLN A C 1
ATOM 544 O O . GLN A 1 71 ? 3.689 -34.209 17.752 1.00 42.53 71 GLN A O 1
ATOM 549 N N . ALA A 1 72 ? 2.956 -32.908 19.465 1.00 44.66 72 ALA A N 1
ATOM 550 C CA . ALA A 1 72 ? 3.858 -33.079 20.609 1.00 44.66 72 ALA A CA 1
ATOM 551 C C . ALA A 1 72 ? 5.223 -33.799 20.453 1.00 44.66 72 ALA A C 1
ATOM 553 O O . ALA A 1 72 ? 5.291 -34.954 20.055 1.00 44.66 72 ALA A O 1
ATOM 554 N N . GLU A 1 73 ? 6.250 -33.114 20.982 1.00 44.31 73 GLU A N 1
ATOM 555 C CA . GLU A 1 73 ? 7.470 -33.653 21.618 1.00 44.31 73 GLU A CA 1
ATOM 556 C C . GLU A 1 73 ? 8.477 -34.423 20.740 1.00 44.31 73 GLU A C 1
ATOM 558 O O . GLU A 1 73 ? 8.284 -35.584 20.411 1.00 44.31 73 GLU A O 1
ATOM 563 N N . ASP A 1 74 ? 9.626 -33.806 20.441 1.00 39.34 74 ASP A N 1
ATOM 564 C CA . ASP A 1 74 ? 10.926 -34.193 21.023 1.00 39.34 74 ASP A CA 1
ATOM 565 C C . ASP A 1 74 ? 12.062 -33.347 20.420 1.00 39.34 74 ASP A C 1
ATOM 567 O O . ASP A 1 74 ? 11.996 -32.837 19.302 1.00 39.34 74 ASP A O 1
ATOM 571 N N . ALA A 1 75 ? 13.076 -33.138 21.244 1.00 51.84 75 ALA A N 1
ATOM 572 C CA . ALA A 1 75 ? 14.182 -32.225 21.097 1.00 51.84 75 ALA A CA 1
ATOM 573 C C . ALA A 1 75 ? 15.085 -32.468 19.875 1.00 51.84 75 ALA A C 1
ATOM 575 O O . ALA A 1 75 ? 15.166 -33.547 19.298 1.00 51.84 75 ALA A O 1
ATOM 576 N N . SER A 1 76 ? 15.954 -31.475 19.672 1.00 58.69 76 SER A N 1
ATOM 577 C CA . SER A 1 76 ? 17.243 -31.591 18.979 1.00 58.69 76 SER A CA 1
ATOM 578 C C . SER A 1 76 ? 17.161 -31.466 17.462 1.00 58.69 76 SER A C 1
ATOM 580 O O . SER A 1 76 ? 16.926 -32.429 16.746 1.00 58.69 76 SER A O 1
ATOM 582 N N . ASN A 1 77 ? 17.466 -30.269 16.963 1.00 52.09 77 ASN A N 1
ATOM 583 C CA . ASN A 1 77 ? 18.661 -30.044 16.141 1.00 52.09 77 ASN A CA 1
ATOM 584 C C . ASN A 1 77 ? 18.533 -28.682 15.444 1.00 52.09 77 ASN A C 1
ATOM 586 O O . ASN A 1 77 ? 18.162 -28.590 14.276 1.00 52.09 77 ASN A O 1
ATOM 590 N N . CYS A 1 78 ? 18.826 -27.612 16.184 1.00 46.94 78 CYS A N 1
ATOM 591 C CA . CYS A 1 78 ? 19.141 -26.328 15.570 1.00 46.94 78 CYS A CA 1
ATOM 592 C C . CYS A 1 78 ? 20.614 -26.399 15.142 1.00 46.94 78 CYS A C 1
ATOM 594 O O . CYS A 1 78 ? 21.507 -26.348 15.989 1.00 46.94 78 CYS A O 1
ATOM 596 N N . GLY A 1 79 ? 20.852 -26.618 13.850 1.00 60.91 79 GLY A N 1
ATOM 597 C CA . GLY A 1 79 ? 22.174 -26.548 13.237 1.00 60.91 79 GLY A CA 1
ATOM 598 C C . GLY A 1 79 ? 22.368 -25.171 12.617 1.00 60.91 79 GLY A C 1
ATOM 599 O O . GLY A 1 79 ? 21.661 -24.855 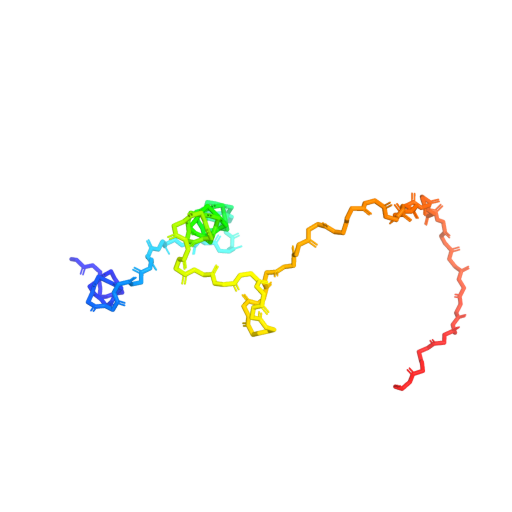11.667 1.00 60.91 79 GLY A O 1
ATOM 600 N N . CYS A 1 80 ? 23.270 -24.408 13.241 1.00 45.88 80 CYS A N 1
ATOM 601 C CA . CYS A 1 80 ? 23.975 -23.189 12.815 1.00 45.88 80 CYS A CA 1
ATOM 602 C C . CYS A 1 80 ? 23.629 -22.542 11.463 1.00 45.88 80 CYS A C 1
ATOM 604 O O . CYS A 1 80 ? 23.761 -23.216 10.417 1.00 45.88 80 CYS A O 1
#

InterPro domains:
  IPR001806 Small GTPase [PF00071] (3-38)
  IPR027417 P-loop containing nucleoside triphosphate hydrolase [G3DSA:3.40.50.300] (1-52)
  IPR027417 P-loop containing nucleoside triphosphate hydrolase [SSF52540] (3-59)
  IPR050209 Membrane trafficking Rab GTPases [PTHR47979] (3-56)